Protein AF-A0A3A5AAI0-F1 (afdb_monomer_lite)

pLDDT: mean 92.59, std 10.25, range [43.25, 98.69]

Structure (mmCIF, N/CA/C/O backbone):
data_AF-A0A3A5AAI0-F1
#
_entry.id   AF-A0A3A5AAI0-F1
#
loop_
_atom_site.group_PDB
_atom_site.id
_atom_site.type_symbol
_atom_site.label_atom_id
_atom_site.label_alt_id
_atom_site.label_comp_id
_atom_site.label_asym_id
_atom_site.label_entity_id
_atom_site.label_seq_id
_atom_site.pdbx_PDB_ins_code
_atom_site.Cartn_x
_atom_site.Cartn_y
_atom_site.Cartn_z
_atom_site.occupancy
_atom_site.B_iso_or_equiv
_atom_site.auth_seq_id
_atom_site.auth_comp_id
_atom_site.auth_asym_id
_atom_site.auth_atom_id
_atom_site.pdbx_PDB_model_num
ATOM 1 N N . MET A 1 1 ? 42.118 -5.489 -57.025 1.00 52.44 1 MET A N 1
ATOM 2 C CA . MET A 1 1 ? 43.096 -4.436 -56.640 1.00 52.44 1 MET A CA 1
ATOM 3 C C . MET A 1 1 ? 43.693 -3.622 -57.805 1.00 52.44 1 MET A C 1
ATOM 5 O O . MET A 1 1 ? 44.151 -2.516 -57.545 1.00 52.44 1 MET A O 1
ATOM 9 N N . LYS A 1 2 ? 43.678 -4.074 -59.077 1.00 50.62 2 LYS A N 1
ATOM 10 C CA . LYS A 1 2 ? 44.157 -3.255 -60.222 1.00 50.62 2 LYS A CA 1
ATOM 11 C C . LYS A 1 2 ? 43.249 -2.050 -60.553 1.00 50.62 2 LYS A C 1
ATOM 13 O O . LYS A 1 2 ? 43.757 -0.992 -60.901 1.00 50.62 2 LYS A O 1
ATOM 18 N N . TYR A 1 3 ? 41.938 -2.168 -60.326 1.00 58.59 3 TYR A N 1
ATOM 19 C CA . TYR A 1 3 ? 40.958 -1.091 -60.551 1.00 58.59 3 TYR A CA 1
ATOM 20 C C . TYR A 1 3 ? 41.137 0.126 -59.628 1.00 58.59 3 TYR A C 1
ATOM 22 O O . TYR A 1 3 ? 40.980 1.260 -60.066 1.00 58.59 3 TYR A O 1
ATOM 30 N N . PHE A 1 4 ? 41.555 -0.087 -58.374 1.00 58.97 4 PHE A N 1
ATOM 31 C CA . PHE A 1 4 ? 41.860 1.010 -57.450 1.00 58.97 4 PHE A CA 1
ATOM 32 C C . PHE A 1 4 ? 43.148 1.752 -57.815 1.00 58.97 4 PHE A C 1
ATOM 34 O O . PHE A 1 4 ? 43.252 2.946 -57.559 1.00 58.97 4 PHE A O 1
ATOM 41 N N . LYS A 1 5 ? 44.132 1.087 -58.437 1.00 59.75 5 LYS A N 1
ATOM 42 C CA . LYS A 1 5 ? 45.411 1.726 -58.781 1.00 59.75 5 LYS A CA 1
ATOM 43 C C . LYS A 1 5 ? 45.262 2.778 -59.890 1.00 59.75 5 LYS A C 1
ATOM 45 O O . LYS A 1 5 ? 45.849 3.847 -59.739 1.00 59.75 5 LYS A O 1
ATOM 50 N N . ASN A 1 6 ? 44.396 2.543 -60.883 1.00 64.44 6 ASN A N 1
ATOM 51 C CA . ASN A 1 6 ? 44.195 3.424 -62.049 1.00 64.44 6 ASN A CA 1
ATOM 52 C C . ASN A 1 6 ? 43.173 4.564 -61.848 1.00 64.44 6 ASN A C 1
ATOM 54 O O . ASN A 1 6 ? 42.922 5.336 -62.771 1.00 64.44 6 ASN A O 1
ATOM 58 N N . LEU A 1 7 ? 42.579 4.703 -60.658 1.00 67.94 7 LEU A N 1
ATOM 59 C CA . LEU A 1 7 ? 41.667 5.810 -60.356 1.00 67.94 7 LEU A CA 1
ATOM 60 C C . LEU A 1 7 ? 42.433 7.122 -60.120 1.00 67.94 7 LEU A C 1
ATOM 62 O O . LEU A 1 7 ? 43.403 7.157 -59.353 1.00 67.94 7 LEU A O 1
ATOM 66 N N . ARG A 1 8 ? 41.950 8.217 -60.732 1.00 76.31 8 ARG A N 1
ATOM 67 C CA . ARG A 1 8 ? 42.418 9.589 -60.454 1.00 76.31 8 ARG A CA 1
ATOM 68 C C . ARG A 1 8 ? 42.321 9.866 -58.948 1.00 76.31 8 ARG A C 1
ATOM 70 O O . ARG A 1 8 ? 41.332 9.498 -58.316 1.00 76.31 8 ARG A O 1
ATOM 77 N N . ILE A 1 9 ? 43.318 10.556 -58.392 1.00 80.25 9 ILE A N 1
ATOM 78 C CA . ILE A 1 9 ? 43.464 10.834 -56.946 1.00 80.25 9 ILE A CA 1
ATOM 79 C C . ILE A 1 9 ? 42.170 11.391 -56.322 1.00 80.25 9 ILE A C 1
ATOM 81 O O . ILE A 1 9 ? 41.776 10.960 -55.241 1.00 80.25 9 ILE A O 1
ATOM 85 N N . ARG A 1 10 ? 41.441 12.250 -57.050 1.00 81.69 10 ARG A N 1
ATOM 86 C CA . ARG A 1 10 ? 40.130 12.791 -56.649 1.00 81.69 10 ARG A CA 1
ATOM 87 C C . ARG A 1 10 ? 39.117 11.709 -56.245 1.00 81.69 10 ARG A C 1
ATOM 89 O O . ARG A 1 10 ? 38.471 11.846 -55.215 1.00 81.69 10 ARG A O 1
ATOM 96 N N . TRP A 1 11 ? 38.992 10.629 -57.016 1.00 83.38 11 TRP A N 1
ATOM 97 C CA . TRP A 1 11 ? 38.028 9.557 -56.734 1.00 83.38 11 TRP A CA 1
ATOM 98 C C . TRP A 1 11 ? 38.445 8.678 -55.552 1.00 83.38 11 TRP A C 1
ATOM 100 O O . TRP A 1 11 ? 37.585 8.216 -54.808 1.00 83.38 11 TRP A O 1
ATOM 110 N N . LYS A 1 12 ? 39.754 8.493 -55.333 1.00 81.38 12 LYS A N 1
ATOM 111 C CA . LYS A 1 12 ? 40.276 7.780 -54.153 1.00 81.38 12 LYS A CA 1
ATOM 112 C C . LYS A 1 12 ? 39.928 8.523 -52.860 1.00 81.38 12 LYS A C 1
ATOM 114 O O . LYS A 1 12 ? 39.486 7.895 -51.903 1.00 81.38 12 LYS A O 1
ATOM 119 N N . LEU A 1 13 ? 40.073 9.851 -52.863 1.00 85.31 13 LEU A N 1
ATOM 120 C CA . LEU A 1 13 ? 39.699 10.702 -51.730 1.00 85.31 13 LEU A CA 1
ATOM 121 C C . LEU A 1 13 ? 38.182 10.708 -51.499 1.00 85.31 13 LEU A C 1
ATOM 123 O O . LEU A 1 13 ? 37.753 10.482 -50.374 1.00 85.31 13 LEU A O 1
ATOM 127 N N . ILE A 1 14 ? 37.370 10.886 -52.550 1.00 89.94 14 ILE A N 1
ATOM 128 C CA . ILE A 1 14 ? 35.898 10.852 -52.439 1.00 89.94 14 ILE A CA 1
ATOM 129 C C . ILE A 1 14 ? 35.420 9.525 -51.846 1.00 89.94 14 ILE A C 1
ATOM 131 O O . ILE A 1 14 ? 34.553 9.529 -50.979 1.00 89.94 14 ILE A O 1
ATOM 135 N N . PHE A 1 15 ? 35.996 8.396 -52.269 1.00 87.50 15 PHE A N 1
ATOM 136 C CA . PHE A 1 15 ? 35.630 7.094 -51.718 1.00 87.50 15 PHE A CA 1
ATOM 137 C C . PHE A 1 15 ? 36.022 6.963 -50.239 1.00 87.50 15 PHE A C 1
ATOM 139 O O . PHE A 1 15 ? 35.196 6.555 -49.428 1.00 87.50 15 PHE A O 1
ATOM 146 N N . GLY A 1 16 ? 37.245 7.363 -49.868 1.00 87.25 16 GLY A N 1
ATOM 147 C CA . GLY A 1 16 ? 37.698 7.333 -48.473 1.00 87.25 16 GLY A CA 1
ATOM 148 C C . GLY A 1 16 ? 36.825 8.188 -47.549 1.00 87.25 16 GLY A C 1
ATOM 149 O O . GLY A 1 16 ? 36.349 7.700 -46.527 1.00 87.25 16 GLY A O 1
ATOM 150 N N . PHE A 1 17 ? 36.541 9.433 -47.942 1.00 92.06 17 PHE A N 1
ATOM 151 C CA . PHE A 1 17 ? 35.651 10.316 -47.181 1.00 92.06 17 PHE A CA 1
ATOM 152 C C . PHE A 1 17 ? 34.195 9.838 -47.193 1.00 92.06 17 PHE A C 1
ATOM 154 O O . PHE A 1 17 ? 33.525 9.920 -46.168 1.00 92.06 17 PHE A O 1
ATOM 161 N N 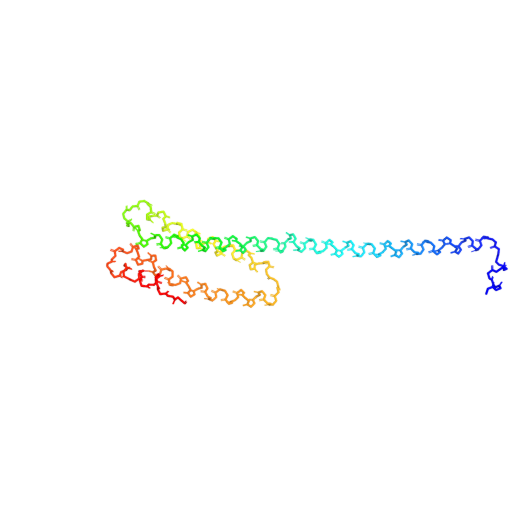. GLY A 1 18 ? 33.710 9.289 -48.309 1.00 94.94 18 GLY A N 1
ATOM 162 C CA . GLY A 1 18 ? 32.355 8.745 -48.415 1.00 94.94 18 GLY A CA 1
ATOM 163 C C . GLY A 1 18 ? 32.112 7.578 -47.458 1.00 94.94 18 GLY A C 1
ATOM 164 O O . GLY A 1 18 ? 31.069 7.525 -46.812 1.00 94.94 18 GLY A O 1
ATOM 165 N N . VAL A 1 19 ? 33.098 6.689 -47.301 1.00 94.12 19 VAL A N 1
ATOM 166 C CA . VAL A 1 19 ? 33.037 5.587 -46.328 1.00 94.12 19 VAL A CA 1
ATOM 167 C C . VAL A 1 19 ? 32.987 6.117 -44.892 1.00 94.12 19 VAL A C 1
ATOM 169 O O . VAL A 1 19 ? 32.176 5.641 -44.101 1.00 94.12 19 VAL A O 1
ATOM 172 N N . ILE A 1 20 ? 33.794 7.131 -44.557 1.00 94.56 20 ILE A N 1
ATOM 173 C CA . ILE A 1 20 ? 33.773 7.758 -43.223 1.00 94.56 20 ILE A CA 1
ATOM 174 C C . ILE A 1 20 ? 32.401 8.382 -42.942 1.00 94.56 20 ILE A C 1
ATOM 176 O O . ILE A 1 20 ? 31.815 8.101 -41.901 1.00 94.56 20 ILE A O 1
ATOM 180 N N . ILE A 1 21 ? 31.858 9.161 -43.883 1.00 96.38 21 ILE A N 1
ATOM 181 C CA . ILE A 1 21 ? 30.529 9.781 -43.755 1.00 96.38 21 ILE A CA 1
ATOM 182 C C . ILE A 1 21 ? 29.452 8.711 -43.541 1.00 96.38 21 ILE A C 1
ATOM 184 O O . ILE A 1 21 ? 28.607 8.857 -42.658 1.00 96.38 21 ILE A O 1
ATOM 188 N N . LEU A 1 22 ? 29.499 7.617 -44.305 1.00 96.31 22 LEU A N 1
ATOM 189 C CA . LEU A 1 22 ? 28.548 6.516 -44.173 1.00 96.31 22 LEU A CA 1
ATOM 190 C C . LEU A 1 22 ? 28.623 5.857 -42.788 1.00 96.31 22 LEU A C 1
ATOM 192 O O . LEU A 1 22 ? 27.583 5.621 -42.172 1.00 96.31 22 LEU A O 1
ATOM 196 N N . PHE A 1 23 ? 29.828 5.621 -42.260 1.00 96.56 23 PHE A N 1
ATOM 197 C CA . PHE A 1 23 ? 29.991 5.117 -40.895 1.00 96.56 23 PHE A CA 1
ATOM 198 C C . PHE A 1 23 ? 29.482 6.105 -39.843 1.00 96.56 23 PHE A C 1
ATOM 200 O O . PHE A 1 23 ? 28.797 5.689 -38.910 1.00 96.56 23 PHE A O 1
ATOM 207 N N . THR A 1 24 ? 29.747 7.405 -39.997 1.00 96.25 24 THR A N 1
ATOM 208 C CA . THR A 1 24 ? 29.233 8.434 -39.082 1.00 96.25 24 THR A CA 1
ATOM 209 C C . THR A 1 24 ? 27.706 8.463 -39.071 1.00 96.25 24 THR A C 1
ATOM 211 O O . THR A 1 24 ? 27.112 8.504 -37.994 1.00 96.25 24 THR A O 1
ATOM 214 N N . ILE A 1 25 ? 27.059 8.375 -40.237 1.00 97.12 25 ILE A N 1
ATOM 215 C CA . ILE A 1 25 ? 25.594 8.301 -40.340 1.00 97.12 25 ILE A CA 1
ATOM 216 C C . ILE A 1 25 ? 25.072 7.032 -39.661 1.00 97.12 25 ILE A C 1
ATOM 218 O O . ILE A 1 25 ? 24.121 7.107 -38.884 1.00 97.12 25 ILE A O 1
ATOM 222 N N . ALA A 1 26 ? 25.701 5.879 -39.903 1.00 96.62 26 ALA A N 1
ATOM 223 C CA . ALA A 1 26 ? 25.295 4.620 -39.285 1.00 96.62 26 ALA A CA 1
ATOM 224 C C . ALA A 1 26 ? 25.404 4.676 -37.752 1.00 96.62 26 ALA A C 1
ATOM 226 O O . ALA A 1 26 ? 24.467 4.282 -37.054 1.00 96.62 26 ALA A O 1
ATOM 227 N N . ILE A 1 27 ? 26.507 5.205 -37.215 1.00 96.50 27 ILE A N 1
ATOM 228 C CA . ILE A 1 27 ? 26.696 5.382 -35.768 1.00 96.50 27 ILE A CA 1
ATOM 229 C C . ILE A 1 27 ? 25.673 6.377 -35.215 1.00 96.50 27 ILE A C 1
ATOM 231 O O . ILE A 1 27 ? 25.037 6.086 -34.205 1.00 96.50 27 ILE A O 1
ATOM 235 N N . GLY A 1 28 ? 25.462 7.510 -35.890 1.00 97.25 28 GLY A N 1
ATOM 236 C CA . GLY A 1 28 ? 24.474 8.512 -35.490 1.00 97.25 28 GLY A CA 1
ATOM 237 C C . GLY A 1 28 ? 23.056 7.942 -35.436 1.00 97.25 28 GLY A C 1
ATOM 238 O O . GLY A 1 28 ? 22.341 8.159 -34.460 1.00 97.25 28 GLY A O 1
ATOM 239 N N . PHE A 1 29 ? 22.673 7.140 -36.432 1.00 96.88 29 PHE A N 1
ATOM 240 C CA . PHE A 1 29 ? 21.374 6.471 -36.468 1.00 96.88 29 PHE A CA 1
ATOM 241 C C . PHE A 1 29 ? 21.212 5.448 -35.334 1.00 96.88 29 PHE A C 1
ATOM 243 O O . PHE A 1 29 ? 20.188 5.446 -34.650 1.00 96.88 29 PHE A O 1
ATOM 250 N N . ASN A 1 30 ? 22.229 4.617 -35.084 1.00 96.56 30 ASN A N 1
ATOM 251 C CA . ASN A 1 30 ? 22.211 3.666 -33.968 1.00 96.56 30 ASN A CA 1
ATOM 252 C C . ASN A 1 30 ? 22.157 4.384 -32.610 1.00 96.56 30 ASN A C 1
ATOM 254 O O . ASN A 1 30 ? 21.387 3.991 -31.733 1.00 96.56 30 ASN A O 1
ATOM 258 N N . GLY A 1 31 ? 22.927 5.464 -32.452 1.00 96.44 31 GLY A N 1
ATOM 259 C CA . GLY A 1 31 ? 22.909 6.308 -31.259 1.00 96.44 31 GLY A CA 1
ATOM 260 C C . GLY A 1 31 ? 21.533 6.926 -31.020 1.00 96.44 31 GLY A C 1
ATOM 261 O O . GLY A 1 31 ? 21.021 6.865 -29.905 1.00 96.44 31 GLY A O 1
ATOM 262 N N . TYR A 1 32 ? 20.893 7.433 -32.075 1.00 96.44 32 TYR A N 1
ATOM 263 C CA . TYR A 1 32 ? 19.546 7.991 -32.005 1.00 96.44 32 TYR A CA 1
ATOM 264 C C . TYR A 1 32 ? 18.499 6.946 -31.595 1.00 96.44 32 TYR A C 1
ATOM 266 O O . TYR A 1 32 ? 17.727 7.186 -30.667 1.00 96.44 32 TYR A O 1
ATOM 274 N N . GLN A 1 33 ? 18.505 5.766 -32.222 1.00 96.06 33 GLN A N 1
ATOM 275 C CA . GLN A 1 33 ? 17.591 4.669 -31.875 1.00 96.06 33 GLN A CA 1
ATOM 276 C C . GLN A 1 33 ? 17.785 4.195 -30.427 1.00 96.06 33 GLN A C 1
ATOM 278 O O . GLN A 1 33 ? 16.815 3.978 -29.698 1.00 96.06 33 GLN A O 1
ATOM 283 N N . SER A 1 34 ? 19.041 4.077 -29.986 1.00 95.31 34 SER A N 1
ATOM 284 C CA . SER A 1 34 ? 19.373 3.714 -28.607 1.00 95.31 34 SER A CA 1
ATOM 285 C C . SER A 1 34 ? 18.870 4.765 -27.614 1.00 95.31 34 SER A C 1
ATOM 287 O O . SER A 1 34 ? 18.167 4.430 -26.659 1.00 95.31 34 SER A O 1
ATOM 289 N N . ALA A 1 35 ? 19.130 6.048 -27.884 1.00 95.38 35 ALA A N 1
ATOM 290 C CA . ALA A 1 35 ? 18.656 7.152 -27.057 1.00 95.38 35 ALA A CA 1
ATOM 291 C C . ALA A 1 35 ? 17.122 7.191 -26.975 1.00 95.38 35 ALA A C 1
ATOM 293 O O . ALA A 1 35 ? 16.566 7.377 -25.894 1.00 95.38 35 ALA A O 1
ATOM 294 N N . GLN A 1 36 ? 16.416 6.951 -28.085 1.00 94.81 36 GLN A N 1
ATOM 295 C CA . GLN A 1 36 ? 14.955 6.852 -28.075 1.00 94.81 36 GLN A CA 1
ATOM 296 C C . GLN A 1 36 ? 14.451 5.689 -27.213 1.00 94.81 36 GLN A C 1
ATOM 298 O O . GLN A 1 36 ? 13.495 5.864 -26.457 1.00 94.81 36 GLN A O 1
ATOM 303 N N . LYS A 1 37 ? 15.085 4.513 -27.294 1.00 94.69 37 LYS A N 1
ATOM 304 C CA . LYS A 1 37 ? 14.715 3.355 -26.468 1.00 94.69 37 LYS A CA 1
ATOM 305 C C . LYS A 1 37 ? 14.925 3.637 -24.980 1.00 94.69 37 LYS A C 1
ATOM 307 O O . LYS A 1 37 ? 14.039 3.340 -24.182 1.00 94.69 37 LYS A O 1
ATOM 312 N N . ILE A 1 38 ? 16.057 4.243 -24.620 1.0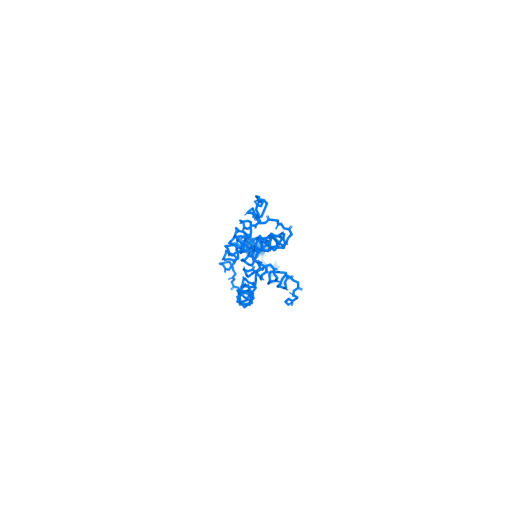0 95.00 38 ILE A N 1
ATOM 313 C CA . ILE A 1 38 ? 16.354 4.646 -23.239 1.00 95.00 38 ILE A CA 1
ATOM 314 C C . ILE A 1 38 ? 15.317 5.657 -22.746 1.00 95.00 38 ILE A C 1
ATOM 316 O O . ILE A 1 38 ? 14.759 5.469 -21.671 1.00 95.00 38 ILE A O 1
ATOM 320 N N . ASN A 1 39 ? 14.996 6.677 -23.545 1.00 94.56 39 ASN A N 1
ATOM 321 C CA . ASN A 1 39 ? 13.989 7.670 -23.175 1.00 94.56 39 ASN A CA 1
ATOM 322 C C . ASN A 1 39 ? 12.608 7.045 -22.940 1.00 94.56 39 ASN A C 1
ATOM 324 O O . ASN A 1 39 ? 11.943 7.418 -21.980 1.00 94.56 39 ASN A O 1
ATOM 328 N N . ARG A 1 40 ? 12.189 6.065 -23.754 1.00 93.12 40 ARG A N 1
ATOM 329 C CA . ARG A 1 40 ? 10.923 5.342 -23.529 1.00 93.12 40 ARG A CA 1
ATOM 330 C C . ARG A 1 40 ? 10.932 4.555 -22.218 1.00 93.12 40 ARG A C 1
ATOM 332 O O . ARG A 1 40 ? 9.972 4.645 -21.465 1.00 93.12 40 ARG A O 1
ATOM 339 N N . LEU A 1 41 ? 12.018 3.835 -21.931 1.00 92.25 41 LEU A N 1
ATOM 340 C CA . LEU A 1 41 ? 12.166 3.083 -20.678 1.00 92.25 41 LEU A CA 1
ATOM 341 C C . LEU A 1 41 ? 12.184 4.003 -19.452 1.00 92.25 41 LEU A C 1
ATOM 343 O O . LEU A 1 41 ? 11.592 3.677 -18.424 1.00 92.25 41 LEU A O 1
ATOM 347 N N . LEU A 1 42 ? 12.851 5.155 -19.556 1.00 93.88 42 LEU A N 1
ATOM 348 C CA . LEU A 1 42 ? 12.861 6.167 -18.503 1.00 93.88 42 LEU A CA 1
ATOM 349 C C . LEU A 1 42 ? 11.471 6.763 -18.285 1.00 93.88 42 LEU A C 1
ATOM 351 O O . LEU A 1 42 ? 11.062 6.929 -17.139 1.00 93.88 42 LEU A O 1
ATOM 355 N N . ASP A 1 43 ? 10.739 7.060 -19.359 1.00 92.12 43 ASP A N 1
ATOM 356 C CA . ASP A 1 43 ? 9.387 7.609 -19.262 1.00 92.12 43 ASP A CA 1
ATOM 357 C C . ASP A 1 43 ? 8.417 6.602 -18.627 1.00 92.12 43 ASP A C 1
ATOM 359 O O . ASP A 1 43 ? 7.711 6.944 -17.681 1.00 92.12 43 ASP A O 1
ATOM 363 N N . GLU A 1 44 ? 8.461 5.337 -19.052 1.00 90.44 44 GLU A N 1
ATOM 364 C CA . GLU A 1 44 ? 7.688 4.248 -18.441 1.00 90.44 44 GLU A CA 1
ATOM 365 C C . GLU A 1 44 ? 8.047 4.065 -16.958 1.00 90.44 44 GLU A C 1
ATOM 367 O O . GLU A 1 44 ? 7.169 3.995 -16.093 1.00 90.44 44 GLU A O 1
ATOM 372 N N . THR A 1 45 ? 9.341 4.072 -16.630 1.00 91.44 45 THR A N 1
ATOM 373 C CA . THR A 1 45 ? 9.803 3.932 -15.244 1.00 91.44 45 THR A CA 1
ATOM 374 C C . THR A 1 45 ? 9.317 5.082 -14.366 1.00 91.44 45 THR A C 1
ATOM 376 O O . THR A 1 45 ? 8.797 4.848 -13.275 1.00 91.44 45 THR A O 1
ATOM 379 N N . ASN A 1 46 ? 9.436 6.320 -14.844 1.00 92.06 46 ASN A N 1
ATOM 380 C CA . ASN A 1 46 ? 9.099 7.508 -14.065 1.00 92.06 46 ASN A CA 1
ATOM 381 C C . ASN A 1 46 ? 7.594 7.768 -13.972 1.00 92.06 46 ASN A C 1
ATOM 383 O O . ASN A 1 46 ? 7.137 8.292 -12.958 1.00 92.06 46 ASN A O 1
ATOM 387 N N . ARG A 1 47 ? 6.819 7.434 -15.010 1.00 90.81 47 ARG A N 1
ATOM 388 C CA . ARG A 1 47 ? 5.380 7.742 -15.061 1.00 90.81 47 ARG A CA 1
ATOM 389 C C . ARG A 1 47 ? 4.487 6.590 -14.623 1.00 90.81 47 ARG A C 1
ATOM 391 O O . ARG A 1 47 ? 3.366 6.848 -14.196 1.00 90.81 47 ARG A O 1
ATOM 398 N N . VAL A 1 48 ? 4.963 5.348 -14.715 1.00 90.81 48 VAL A N 1
ATOM 399 C CA . VAL A 1 48 ? 4.160 4.152 -14.419 1.00 90.81 48 VAL A CA 1
ATOM 400 C C . VAL A 1 48 ? 4.753 3.382 -13.245 1.00 90.81 48 VAL A C 1
ATOM 402 O O . VAL A 1 48 ? 4.097 3.247 -12.212 1.00 90.81 48 VAL A O 1
ATOM 405 N N . ASN A 1 49 ? 6.007 2.933 -13.356 1.00 91.38 49 ASN A N 1
ATOM 406 C CA . ASN A 1 49 ? 6.569 1.980 -12.392 1.00 91.38 49 ASN A CA 1
ATOM 407 C C . ASN A 1 49 ? 6.826 2.604 -11.014 1.00 91.38 49 ASN A C 1
ATOM 409 O O . ASN A 1 49 ? 6.372 2.062 -10.007 1.00 91.38 49 ASN A O 1
ATOM 413 N N . LEU A 1 50 ? 7.518 3.747 -10.949 1.00 95.06 50 LEU A N 1
ATOM 414 C CA . LEU A 1 50 ? 7.815 4.415 -9.677 1.00 95.06 50 LEU A CA 1
ATOM 415 C C . LEU A 1 50 ? 6.544 4.920 -8.973 1.00 95.06 50 LEU A C 1
ATOM 417 O O . LEU A 1 50 ? 6.388 4.632 -7.783 1.00 95.06 50 LEU A O 1
ATOM 421 N N . PRO A 1 51 ? 5.599 5.605 -9.651 1.00 95.88 51 PRO A N 1
ATOM 422 C CA . PRO A 1 51 ? 4.345 5.997 -9.016 1.00 95.88 51 PRO A CA 1
ATOM 423 C C . PRO A 1 51 ? 3.507 4.790 -8.584 1.00 95.88 51 PRO A C 1
ATOM 425 O O . PRO A 1 51 ? 2.970 4.795 -7.478 1.00 95.88 51 PRO A O 1
ATOM 428 N N . GLY A 1 52 ? 3.439 3.737 -9.406 1.00 95.75 52 GLY A N 1
ATOM 429 C CA . GLY A 1 52 ? 2.725 2.503 -9.080 1.00 95.75 52 GLY A CA 1
ATOM 430 C C . GLY A 1 52 ? 3.279 1.817 -7.831 1.00 95.75 52 GLY A C 1
ATOM 431 O O . GLY A 1 52 ? 2.515 1.500 -6.919 1.00 95.75 52 GLY A O 1
ATOM 432 N N . LEU A 1 53 ? 4.604 1.661 -7.746 1.00 95.56 53 LEU A N 1
ATOM 433 C CA . LEU A 1 53 ? 5.274 1.095 -6.573 1.00 95.56 53 LEU A CA 1
ATOM 434 C C . LEU A 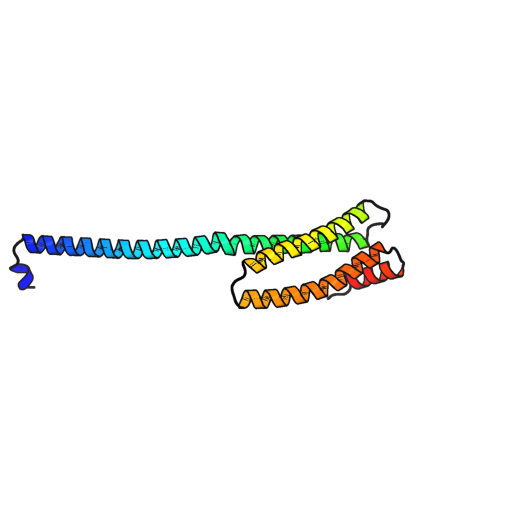1 53 ? 5.042 1.951 -5.322 1.00 95.56 53 LEU A C 1
ATOM 436 O O . LEU A 1 53 ? 4.747 1.422 -4.254 1.00 95.56 53 LEU A O 1
ATOM 440 N N . ASN A 1 54 ? 5.127 3.275 -5.459 1.00 97.75 54 ASN A N 1
ATOM 441 C CA . ASN A 1 54 ? 4.861 4.204 -4.366 1.00 97.75 54 ASN A CA 1
ATOM 442 C C . ASN A 1 54 ? 3.411 4.097 -3.859 1.00 97.75 54 ASN A C 1
ATOM 444 O O . ASN A 1 54 ? 3.185 4.090 -2.650 1.00 97.75 54 ASN A O 1
ATOM 448 N N . TYR A 1 55 ? 2.424 3.969 -4.752 1.00 98.12 55 TYR A N 1
ATOM 449 C CA . TYR A 1 55 ? 1.032 3.756 -4.349 1.00 98.12 55 TYR A CA 1
ATOM 450 C C . TYR A 1 55 ? 0.827 2.426 -3.625 1.00 98.12 55 TYR A C 1
ATOM 452 O O . TYR A 1 55 ? 0.141 2.413 -2.604 1.00 98.12 55 TYR A O 1
ATOM 460 N N . LEU A 1 56 ? 1.444 1.339 -4.098 1.00 96.94 56 LEU A N 1
ATOM 461 C CA . LEU A 1 56 ? 1.397 0.044 -3.412 1.00 96.94 56 LEU A CA 1
ATOM 462 C C . LEU A 1 56 ? 2.025 0.109 -2.020 1.00 96.94 56 LEU A C 1
ATOM 464 O O . LEU A 1 56 ? 1.400 -0.318 -1.055 1.00 96.94 56 LEU A O 1
ATOM 468 N N . LEU A 1 57 ? 3.219 0.695 -1.900 1.00 98.31 57 LEU A N 1
ATOM 469 C CA . LEU A 1 57 ? 3.919 0.831 -0.622 1.00 98.31 57 LEU A CA 1
ATOM 470 C C . LEU A 1 57 ? 3.104 1.652 0.384 1.00 98.31 57 LEU A C 1
ATOM 472 O O . LEU A 1 57 ? 3.007 1.306 1.558 1.00 98.31 57 LEU A O 1
ATOM 476 N N . GLN A 1 58 ? 2.495 2.746 -0.074 1.00 98.44 58 GLN A N 1
ATOM 477 C CA . GLN A 1 58 ? 1.648 3.562 0.787 1.00 98.44 58 GLN A CA 1
ATOM 478 C C . GLN A 1 58 ? 0.328 2.867 1.150 1.00 98.44 58 GLN A C 1
ATOM 480 O O . GLN A 1 58 ? -0.184 3.121 2.236 1.00 98.44 58 GLN A O 1
ATOM 485 N N . ALA A 1 59 ? -0.236 2.038 0.266 1.00 98.38 59 ALA A N 1
ATOM 486 C CA . ALA A 1 59 ? -1.422 1.244 0.580 1.00 98.38 59 ALA A CA 1
ATOM 487 C C . ALA A 1 59 ? -1.103 0.172 1.632 1.00 98.38 59 ALA A C 1
ATOM 489 O O . ALA A 1 59 ? -1.855 0.032 2.591 1.00 98.38 59 ALA A O 1
ATOM 490 N N . ASP A 1 60 ? 0.029 -0.524 1.498 1.00 98.19 60 ASP A N 1
ATOM 491 C CA . ASP A 1 60 ? 0.507 -1.493 2.491 1.00 98.19 60 ASP A CA 1
ATOM 492 C C . ASP A 1 60 ? 0.744 -0.836 3.857 1.00 98.19 60 ASP A C 1
ATOM 494 O O . ASP A 1 60 ? 0.240 -1.316 4.870 1.00 98.19 60 ASP A O 1
ATOM 498 N N . ARG A 1 61 ? 1.407 0.328 3.891 1.00 98.50 61 ARG A N 1
ATOM 499 C CA . ARG A 1 61 ? 1.594 1.085 5.136 1.00 98.50 61 ARG A CA 1
ATOM 500 C C . ARG A 1 61 ? 0.265 1.384 5.832 1.00 98.50 61 ARG A C 1
ATOM 502 O O . ARG A 1 61 ? 0.169 1.182 7.038 1.00 98.50 61 ARG A O 1
ATOM 509 N N . ASP A 1 62 ? -0.742 1.844 5.093 1.00 98.69 62 ASP A N 1
ATOM 510 C CA . ASP A 1 62 ? -2.059 2.115 5.676 1.00 98.69 62 ASP A CA 1
ATOM 511 C C . ASP A 1 62 ? -2.715 0.838 6.211 1.00 98.69 62 ASP A C 1
ATOM 513 O O . ASP A 1 62 ? -3.315 0.868 7.281 1.00 98.69 62 ASP A O 1
ATOM 517 N N . LEU A 1 63 ? -2.577 -0.296 5.510 1.00 98.06 63 LEU A N 1
ATOM 518 C CA . LEU A 1 63 ? -3.057 -1.596 5.995 1.00 98.06 63 LEU A CA 1
ATOM 519 C C . LEU A 1 63 ? -2.362 -2.018 7.295 1.00 98.06 63 LEU A C 1
ATOM 521 O O . LEU A 1 63 ? -3.009 -2.537 8.201 1.00 98.06 63 LEU A O 1
ATOM 525 N N . GLN A 1 64 ? -1.063 -1.765 7.435 1.00 98.00 64 GLN A N 1
ATOM 526 C CA . GLN A 1 64 ? -0.361 -2.030 8.693 1.00 98.00 64 GLN A CA 1
ATOM 527 C C . GLN A 1 64 ? -0.822 -1.077 9.802 1.00 98.00 64 GLN A C 1
ATOM 529 O O . GLN A 1 64 ? -1.071 -1.509 10.926 1.00 98.00 64 GLN A O 1
ATOM 534 N N . GLN A 1 65 ? -0.983 0.213 9.497 1.00 98.50 65 GLN A N 1
ATOM 535 C CA . GLN A 1 65 ? -1.433 1.215 10.467 1.00 98.50 65 GLN A CA 1
ATOM 536 C C . GLN A 1 65 ? -2.857 0.940 10.958 1.00 98.50 65 GLN A C 1
ATOM 538 O O . GLN A 1 65 ? -3.100 0.991 12.164 1.00 98.50 65 GLN A O 1
ATOM 543 N N . LEU A 1 66 ? -3.780 0.579 10.062 1.00 97.81 66 LEU A N 1
ATOM 544 C CA . LEU A 1 66 ? -5.143 0.226 10.458 1.00 97.81 66 LEU A CA 1
ATOM 545 C C . LEU A 1 66 ? -5.169 -1.073 11.277 1.00 97.81 66 LEU A C 1
ATOM 547 O O . LEU A 1 66 ? -5.932 -1.154 12.234 1.00 97.81 66 LEU A O 1
ATOM 551 N N . LEU A 1 67 ? -4.319 -2.061 10.964 1.00 96.75 67 LEU A N 1
ATOM 552 C CA . LEU A 1 67 ? -4.222 -3.302 11.739 1.00 96.75 67 LEU A CA 1
ATOM 553 C C . LEU A 1 67 ? -3.674 -3.041 13.149 1.00 96.75 67 LEU A C 1
ATOM 555 O O . LEU A 1 67 ? -4.143 -3.630 14.123 1.00 96.75 67 LEU A O 1
ATOM 559 N N . VAL A 1 68 ? -2.694 -2.143 13.275 1.00 97.69 68 VAL A N 1
ATOM 560 C CA . VAL A 1 68 ? -2.196 -1.683 14.578 1.00 97.69 68 VAL A CA 1
ATOM 561 C C . VAL A 1 68 ? -3.309 -0.984 15.356 1.00 97.69 68 VAL A C 1
ATOM 563 O O . VAL A 1 68 ? -3.478 -1.273 16.543 1.00 97.69 68 VAL A O 1
ATOM 566 N N . ALA A 1 69 ? -4.090 -0.116 14.707 1.00 98.25 69 ALA A N 1
ATOM 567 C CA . ALA A 1 69 ? -5.212 0.562 15.345 1.00 98.25 69 ALA A CA 1
ATOM 568 C C . ALA A 1 69 ? -6.272 -0.438 15.838 1.00 98.25 69 ALA A C 1
ATOM 570 O O . ALA A 1 69 ? -6.621 -0.427 17.018 1.00 98.25 69 ALA A O 1
ATOM 571 N N . GLU A 1 70 ? -6.697 -1.366 14.976 1.00 97.62 70 GLU A N 1
ATOM 572 C CA . GLU A 1 70 ? -7.645 -2.440 15.297 1.00 97.62 70 GLU A CA 1
ATOM 573 C C . GLU A 1 70 ? -7.186 -3.272 16.500 1.00 97.62 70 GLU A C 1
ATOM 575 O O . GLU A 1 70 ? -7.922 -3.430 17.474 1.00 97.62 70 GLU A O 1
ATOM 580 N N . ARG A 1 71 ? -5.941 -3.761 16.483 1.00 96.00 71 ARG A N 1
ATOM 581 C CA . ARG A 1 71 ? -5.399 -4.571 17.585 1.00 96.00 71 ARG A CA 1
ATOM 582 C C . ARG A 1 71 ? -5.263 -3.776 18.875 1.00 96.00 71 ARG A C 1
ATOM 584 O O . ARG A 1 71 ? -5.434 -4.329 19.957 1.00 96.00 71 ARG A O 1
ATOM 591 N N . SER A 1 72 ? -4.991 -2.479 18.779 1.00 97.50 72 SER A N 1
ATOM 592 C CA . SER A 1 72 ? -4.924 -1.600 19.948 1.00 97.50 72 SER A CA 1
ATOM 593 C C . SER A 1 72 ? -6.301 -1.385 20.586 1.00 97.50 72 SER A C 1
ATOM 595 O O . SER A 1 72 ? -6.378 -1.265 21.810 1.00 97.50 72 SER A O 1
ATOM 597 N N . LEU A 1 73 ? -7.395 -1.432 19.806 1.00 97.19 73 LEU A N 1
ATOM 598 C CA . LEU A 1 73 ? -8.767 -1.336 20.334 1.00 97.19 73 LEU A CA 1
ATOM 599 C C . LEU A 1 73 ? -9.092 -2.439 21.345 1.00 97.19 73 LEU A C 1
ATOM 601 O O . LEU A 1 73 ? -9.894 -2.227 22.262 1.00 97.19 73 LEU A O 1
ATOM 605 N N . ILE A 1 74 ? -8.469 -3.612 21.203 1.00 96.00 74 ILE A N 1
ATOM 606 C CA . ILE A 1 74 ? -8.631 -4.741 22.127 1.00 96.00 74 ILE A CA 1
ATOM 607 C C . ILE A 1 74 ? -8.213 -4.360 23.550 1.00 96.00 74 ILE A C 1
ATOM 609 O O . ILE A 1 74 ? -8.865 -4.767 24.510 1.00 96.00 74 ILE A O 1
ATOM 613 N N . PHE A 1 75 ? -7.168 -3.544 23.683 1.00 94.75 75 PHE A N 1
ATOM 614 C CA . PHE A 1 75 ? -6.555 -3.203 24.967 1.00 94.75 75 PHE A CA 1
ATOM 615 C C . PHE A 1 75 ? -6.962 -1.823 25.498 1.00 94.75 75 PHE A C 1
ATOM 617 O O . PHE A 1 75 ? -6.660 -1.497 26.643 1.00 94.75 75 PHE A O 1
ATOM 624 N N . SER A 1 76 ? -7.642 -1.004 24.692 1.00 95.75 76 SER A N 1
ATOM 625 C CA . SER A 1 76 ? -8.098 0.328 25.102 1.00 95.75 76 SER A CA 1
ATOM 626 C C . SER A 1 76 ? -9.512 0.322 25.691 1.00 95.75 76 SER A C 1
ATOM 628 O O . SER A 1 76 ? -10.401 -0.382 25.202 1.00 95.75 76 SER A O 1
ATOM 630 N N . ASP A 1 77 ? -9.725 1.163 26.704 1.00 95.62 77 ASP A N 1
ATOM 631 C CA . ASP A 1 77 ? -11.038 1.444 27.290 1.00 95.62 77 ASP A CA 1
ATOM 632 C C . ASP A 1 77 ? -11.869 2.335 26.351 1.00 95.62 77 ASP A C 1
ATOM 634 O O . ASP A 1 77 ? -11.402 3.388 25.910 1.00 95.62 77 ASP A O 1
ATOM 638 N N . VAL A 1 78 ? -13.107 1.911 26.074 1.00 95.88 78 VAL A N 1
ATOM 639 C CA . VAL A 1 78 ? -14.045 2.541 25.128 1.00 95.88 78 VAL A CA 1
ATOM 640 C C . VAL A 1 78 ? -14.366 3.996 25.489 1.00 95.88 78 VAL A C 1
ATOM 642 O O . VAL A 1 78 ? -14.658 4.802 24.605 1.00 95.88 78 VAL A O 1
ATOM 645 N N . GLN A 1 79 ? -14.269 4.370 26.767 1.00 95.81 79 GLN A N 1
ATOM 646 C CA . GLN A 1 79 ? -14.574 5.726 27.234 1.00 95.81 79 GLN A CA 1
ATOM 647 C C . GLN A 1 79 ? -13.433 6.726 26.989 1.00 95.81 79 GLN A C 1
ATOM 649 O O . GLN A 1 79 ? -13.633 7.936 27.110 1.00 95.81 79 GLN A O 1
ATOM 654 N N . THR A 1 80 ? -12.240 6.246 26.628 1.00 97.56 80 THR A N 1
ATOM 655 C CA . THR A 1 80 ? -11.053 7.093 26.461 1.00 97.56 80 THR A CA 1
ATOM 656 C C . THR A 1 80 ? -10.998 7.770 25.094 1.00 97.56 80 THR A C 1
ATOM 658 O O . THR A 1 80 ? -11.456 7.238 24.081 1.00 97.56 80 THR A O 1
ATOM 661 N N . ASP A 1 81 ? -10.352 8.935 25.031 1.00 97.56 81 ASP A N 1
ATOM 662 C CA . ASP A 1 81 ? -10.084 9.597 23.749 1.00 97.56 81 ASP A CA 1
ATOM 663 C C . ASP A 1 81 ? -9.112 8.796 22.875 1.00 97.56 81 ASP A C 1
ATOM 665 O O . ASP A 1 81 ? -9.203 8.841 21.648 1.00 97.56 81 ASP A O 1
ATOM 669 N N . THR A 1 82 ? -8.242 7.992 23.493 1.00 97.69 82 THR A N 1
ATOM 670 C CA . THR A 1 82 ? -7.395 7.025 22.788 1.00 97.69 82 THR A CA 1
ATOM 671 C C . THR A 1 82 ? -8.237 6.046 21.975 1.00 97.69 82 THR A C 1
ATOM 673 O O . THR A 1 82 ? -7.958 5.859 20.796 1.00 97.69 82 THR A O 1
ATOM 676 N N . PHE A 1 83 ? -9.299 5.470 22.549 1.00 98.38 83 PHE A N 1
ATOM 677 C CA . PHE A 1 83 ? -10.178 4.551 21.819 1.00 98.38 83 PHE A CA 1
ATOM 678 C C . PHE A 1 83 ? -10.837 5.231 20.617 1.00 98.38 83 PHE A C 1
ATOM 680 O O . PHE A 1 83 ? -10.783 4.712 19.503 1.00 98.38 83 PHE A O 1
ATOM 687 N N . LYS A 1 84 ? -11.397 6.433 20.808 1.00 98.12 84 LYS A N 1
ATOM 688 C CA . LYS A 1 84 ? -12.006 7.208 19.710 1.00 98.12 84 LYS A CA 1
ATOM 689 C C . LYS A 1 84 ? -11.002 7.490 18.593 1.00 98.12 84 LYS A C 1
ATOM 691 O O . LYS A 1 84 ? -11.342 7.371 17.418 1.00 98.12 84 LYS A O 1
ATOM 696 N N . LYS A 1 85 ? -9.764 7.837 18.960 1.00 98.38 85 LYS A N 1
ATOM 697 C CA . LYS A 1 85 ? -8.679 8.076 18.007 1.00 98.38 85 LYS A CA 1
ATOM 698 C C . LYS A 1 85 ? -8.328 6.811 17.226 1.00 98.38 85 LYS A C 1
ATOM 700 O O . LYS A 1 85 ? -8.213 6.887 16.012 1.00 98.38 85 LYS A O 1
ATOM 705 N N . LEU A 1 86 ? -8.222 5.663 17.891 1.00 98.69 86 LEU A N 1
ATOM 706 C CA . LEU A 1 86 ? -7.934 4.380 17.243 1.00 98.69 86 LEU A CA 1
ATOM 707 C C . LEU A 1 86 ? -9.040 3.969 16.259 1.00 98.69 86 LEU A C 1
ATOM 709 O O . LEU A 1 86 ? -8.737 3.520 15.157 1.00 98.69 86 LEU A O 1
ATOM 713 N N . VAL A 1 87 ? -10.317 4.179 16.605 1.00 98.50 87 VAL A N 1
ATOM 714 C CA . VAL A 1 87 ? -11.433 3.953 15.665 1.00 98.50 87 VAL A CA 1
ATOM 715 C C . VAL A 1 87 ? -11.313 4.880 14.452 1.00 98.50 87 VAL A C 1
ATOM 717 O O . VAL A 1 87 ? -11.445 4.429 13.317 1.00 98.50 87 VAL A O 1
ATOM 720 N N . ALA A 1 88 ? -11.018 6.165 14.664 1.00 98.56 88 ALA A N 1
ATOM 721 C CA . ALA A 1 88 ? -10.840 7.114 13.566 1.00 98.56 88 ALA A CA 1
ATOM 722 C C . ALA A 1 88 ? -9.638 6.760 12.670 1.00 98.56 88 ALA A C 1
ATOM 724 O O . ALA A 1 88 ? -9.761 6.788 11.447 1.00 98.56 88 ALA A O 1
ATOM 725 N N . GLU A 1 89 ? -8.503 6.379 13.264 1.00 98.56 89 GLU A N 1
ATOM 726 C CA . GLU A 1 89 ? -7.310 5.921 12.544 1.00 98.56 89 GLU A CA 1
ATOM 727 C C . GLU A 1 89 ? -7.606 4.663 11.722 1.00 98.56 89 GLU A C 1
ATOM 729 O O . GLU A 1 89 ? -7.167 4.570 10.576 1.00 98.56 89 GLU A O 1
ATOM 734 N N . TYR A 1 90 ? -8.374 3.714 12.261 1.00 98.69 90 TYR A N 1
ATOM 735 C CA . TYR A 1 90 ? -8.818 2.538 11.517 1.00 98.69 90 TYR A CA 1
ATOM 736 C C . TYR A 1 90 ? -9.618 2.929 10.263 1.00 98.69 90 TYR A C 1
ATOM 738 O O . TYR A 1 90 ? -9.277 2.510 9.153 1.00 98.69 90 TYR A O 1
ATOM 746 N N . GLU A 1 91 ? -10.647 3.769 10.418 1.00 98.56 91 GLU A N 1
ATOM 747 C CA . GLU A 1 91 ? -11.506 4.207 9.308 1.00 98.56 91 GLU A CA 1
ATOM 748 C C . GLU A 1 91 ? -10.732 4.982 8.242 1.00 98.56 91 GLU A C 1
ATOM 750 O O . GLU A 1 91 ? -10.886 4.750 7.036 1.00 98.56 91 GLU A O 1
ATOM 755 N N . GLU A 1 92 ? -9.882 5.907 8.685 1.00 98.69 92 GLU A N 1
ATOM 756 C CA . GLU A 1 92 ? -9.075 6.728 7.798 1.00 98.69 92 GLU A CA 1
ATOM 757 C C . GLU A 1 92 ? -8.110 5.863 6.989 1.00 98.69 92 GLU A C 1
ATOM 759 O O . GLU A 1 92 ? -8.103 5.944 5.758 1.00 98.69 92 GLU A O 1
ATOM 764 N N . ASN A 1 93 ? -7.337 5.000 7.646 1.00 98.69 93 ASN A N 1
ATOM 765 C CA . ASN A 1 93 ? -6.347 4.166 6.973 1.00 98.69 93 ASN A CA 1
ATOM 766 C C . ASN A 1 93 ? -7.004 3.106 6.071 1.00 98.69 93 ASN A C 1
ATOM 768 O O . ASN A 1 93 ? -6.518 2.841 4.967 1.00 98.69 93 ASN A O 1
ATOM 772 N N . LEU A 1 94 ? -8.166 2.562 6.448 1.00 98.56 94 LEU A N 1
ATOM 773 C CA . LEU A 1 94 ? -8.933 1.677 5.568 1.00 98.56 94 LEU A CA 1
ATOM 774 C C . LEU A 1 94 ? -9.350 2.390 4.273 1.00 98.56 94 LEU A C 1
ATOM 776 O O . LEU A 1 94 ? -9.191 1.831 3.183 1.00 98.56 94 LEU A O 1
ATOM 780 N N . LYS A 1 95 ? -9.809 3.642 4.365 1.00 98.56 95 LYS A N 1
ATOM 781 C CA . LYS A 1 95 ? -10.146 4.467 3.196 1.00 98.56 95 LYS A CA 1
ATOM 782 C C . LYS A 1 95 ? -8.907 4.877 2.393 1.00 98.56 95 LYS A C 1
ATOM 784 O O . LYS A 1 95 ? -8.939 4.876 1.161 1.00 98.56 95 LYS A O 1
ATOM 789 N N . GLN A 1 96 ? -7.814 5.253 3.056 1.00 98.62 96 GLN A N 1
ATOM 790 C CA . GLN A 1 96 ? -6.578 5.659 2.381 1.00 98.62 96 GLN A CA 1
ATOM 791 C C . GLN A 1 96 ? -5.943 4.490 1.612 1.00 98.62 96 GLN A C 1
ATOM 793 O O . GLN A 1 96 ? -5.587 4.681 0.441 1.00 98.62 96 GLN A O 1
ATOM 798 N N . SER A 1 97 ? -5.913 3.287 2.201 1.00 98.56 97 SER A N 1
ATOM 799 C CA . SER A 1 97 ? -5.404 2.077 1.540 1.00 98.56 97 SER A CA 1
ATOM 800 C C . SER A 1 97 ? -6.166 1.781 0.246 1.00 98.56 97 SER A C 1
ATOM 802 O O . SER A 1 97 ? -5.549 1.550 -0.793 1.00 98.56 97 SER A O 1
ATOM 804 N N . GLU A 1 98 ? -7.500 1.887 0.268 1.00 98.25 98 GLU A N 1
ATOM 805 C CA . GLU A 1 98 ? -8.359 1.693 -0.906 1.00 98.25 98 GLU A CA 1
ATOM 806 C C . GLU A 1 98 ? -8.065 2.713 -2.002 1.00 98.25 98 GLU A C 1
ATOM 808 O O . GLU A 1 98 ? -7.857 2.363 -3.163 1.00 98.25 98 GLU A O 1
ATOM 813 N N . ASN A 1 99 ? -8.003 3.992 -1.631 1.00 98.50 99 ASN A N 1
ATOM 814 C CA . ASN A 1 99 ? -7.754 5.071 -2.578 1.00 98.50 99 ASN A CA 1
ATOM 815 C C . ASN A 1 99 ? -6.390 4.924 -3.259 1.00 98.50 99 ASN A C 1
ATOM 817 O O . ASN A 1 99 ? -6.265 5.165 -4.461 1.00 98.50 99 ASN A O 1
ATOM 821 N N . ARG A 1 100 ? -5.357 4.535 -2.506 1.00 98.31 100 ARG A N 1
ATOM 822 C CA . ARG A 1 100 ? -4.005 4.325 -3.040 1.00 98.31 100 ARG A CA 1
ATOM 823 C C . ARG A 1 100 ? -3.937 3.080 -3.907 1.00 98.31 100 ARG A C 1
ATOM 825 O O . ARG A 1 100 ? -3.380 3.149 -5.001 1.00 98.31 100 ARG A O 1
ATOM 832 N N . PHE A 1 101 ? -4.582 1.996 -3.489 1.00 98.00 101 PHE A N 1
ATOM 833 C CA . PHE A 1 101 ? -4.687 0.799 -4.311 1.00 98.00 101 PHE A CA 1
ATOM 834 C C . PHE A 1 101 ? -5.413 1.079 -5.636 1.00 98.00 101 PHE A C 1
ATOM 836 O O . PHE A 1 101 ? -4.937 0.687 -6.698 1.00 98.00 101 PHE A O 1
ATOM 843 N N . ASN A 1 102 ? -6.492 1.865 -5.615 1.00 97.31 102 ASN A N 1
ATOM 844 C CA . ASN A 1 102 ? -7.198 2.285 -6.827 1.00 97.31 102 ASN A CA 1
ATOM 845 C C . ASN A 1 102 ? -6.324 3.134 -7.763 1.00 97.31 102 ASN A C 1
ATOM 847 O O . ASN A 1 102 ? -6.394 2.965 -8.981 1.00 97.31 102 ASN A O 1
ATOM 851 N N . LYS A 1 103 ? -5.457 4.003 -7.227 1.00 97.19 103 LYS A N 1
ATOM 852 C CA . LYS A 1 103 ? -4.468 4.735 -8.040 1.00 97.19 103 LYS A CA 1
ATOM 853 C C . LYS A 1 103 ? -3.432 3.800 -8.665 1.00 97.19 103 LYS A C 1
ATOM 855 O O . LYS A 1 103 ? -3.103 3.968 -9.834 1.00 97.19 103 LYS A O 1
ATOM 860 N N . PHE A 1 104 ? -2.965 2.786 -7.934 1.00 96.56 104 PHE A N 1
ATOM 861 C CA . PHE A 1 104 ? -2.112 1.739 -8.506 1.00 96.56 104 PHE A CA 1
ATOM 862 C C . PHE A 1 104 ? -2.826 0.979 -9.635 1.00 96.56 104 PHE A C 1
ATOM 864 O O . PHE A 1 104 ? -2.259 0.817 -10.714 1.00 96.56 104 PHE A O 1
ATOM 871 N N . LYS A 1 105 ? -4.089 0.579 -9.433 1.00 94.94 105 LYS A N 1
ATOM 872 C CA . LYS A 1 105 ? -4.889 -0.125 -10.449 1.00 94.94 105 LYS A CA 1
ATOM 873 C C . LYS A 1 105 ? -4.998 0.642 -11.766 1.00 94.94 105 LYS A C 1
ATOM 875 O O . LYS A 1 105 ? -5.018 0.017 -12.819 1.00 94.94 105 LYS A O 1
ATOM 880 N N . GLN A 1 106 ? -5.063 1.973 -11.716 1.00 94.38 106 GLN A N 1
ATOM 881 C CA . GLN A 1 106 ? -5.112 2.821 -12.914 1.00 94.38 106 GLN A CA 1
ATOM 882 C C . GLN A 1 106 ? -3.805 2.795 -13.723 1.00 94.38 106 GLN A C 1
ATOM 884 O O . GLN A 1 106 ? -3.832 3.059 -14.921 1.00 94.38 106 GLN A O 1
ATOM 889 N N . LEU A 1 107 ? -2.675 2.477 -13.082 1.00 92.56 107 LEU A N 1
ATOM 890 C CA . LEU A 1 107 ? -1.357 2.363 -13.716 1.00 92.56 107 LEU A CA 1
ATOM 891 C C . LEU A 1 107 ? -1.018 0.922 -14.127 1.00 92.56 107 LEU A C 1
ATOM 893 O O . LEU A 1 107 ? -0.168 0.709 -14.989 1.00 92.56 107 LEU A O 1
ATOM 897 N N . ALA A 1 108 ? -1.665 -0.071 -13.516 1.00 80.75 108 ALA A N 1
ATOM 898 C CA . ALA A 1 108 ? -1.431 -1.480 -13.794 1.00 80.75 108 ALA A CA 1
ATOM 899 C C . ALA A 1 108 ? -1.941 -1.878 -15.190 1.00 80.75 108 ALA A C 1
ATOM 901 O O . ALA A 1 108 ? -3.135 -1.808 -15.489 1.00 80.75 108 ALA A O 1
ATOM 902 N N . ALA A 1 109 ? -1.033 -2.346 -16.047 1.00 78.94 109 ALA A N 1
ATOM 903 C CA . ALA A 1 109 ? -1.305 -2.550 -17.469 1.00 78.94 109 ALA A CA 1
ATOM 904 C C . ALA A 1 109 ? -1.094 -3.994 -17.950 1.00 78.94 109 ALA A C 1
ATOM 906 O O . ALA A 1 109 ? -1.621 -4.358 -19.010 1.00 78.94 109 ALA A O 1
ATOM 907 N N . THR A 1 110 ? -0.375 -4.839 -17.205 1.00 88.38 110 THR A N 1
ATOM 908 C CA . THR A 1 110 ? -0.085 -6.213 -17.646 1.00 88.38 110 THR A CA 1
ATOM 909 C C . THR A 1 110 ? -1.201 -7.192 -17.270 1.00 88.38 110 THR A C 1
ATOM 911 O O . THR A 1 110 ? -1.995 -6.948 -16.358 1.00 88.38 110 THR A O 1
ATOM 914 N N . ALA A 1 111 ? -1.296 -8.308 -18.000 1.00 88.25 111 ALA A N 1
ATOM 915 C CA . ALA A 1 111 ? -2.265 -9.364 -17.700 1.00 88.25 111 ALA A CA 1
ATOM 916 C C . ALA A 1 111 ? -2.024 -9.968 -16.306 1.00 88.25 111 ALA A C 1
ATOM 918 O O . ALA A 1 111 ? -2.971 -10.111 -15.533 1.00 88.25 111 ALA A O 1
ATOM 919 N N . ASP A 1 112 ? -0.759 -10.211 -15.960 1.00 90.94 112 ASP A N 1
ATOM 920 C CA . ASP A 1 112 ? -0.361 -10.757 -14.660 1.00 90.94 112 ASP A CA 1
ATOM 921 C C . ASP A 1 112 ? -0.726 -9.812 -13.508 1.00 90.94 112 ASP A C 1
ATOM 923 O O . ASP A 1 112 ? -1.294 -10.240 -12.504 1.00 90.94 112 ASP A O 1
ATOM 927 N N . GLN A 1 113 ? -0.486 -8.504 -13.674 1.00 91.12 113 GLN A N 1
ATOM 928 C CA . GLN A 1 113 ? -0.892 -7.499 -12.687 1.00 91.12 113 GLN A CA 1
ATOM 929 C C . GLN A 1 113 ? -2.409 -7.495 -12.487 1.00 91.12 113 GLN A C 1
ATOM 931 O O . GLN A 1 113 ? -2.873 -7.482 -11.350 1.00 91.12 113 GLN A O 1
ATOM 936 N N . ARG A 1 114 ? -3.195 -7.542 -13.571 1.00 91.75 114 ARG A N 1
ATOM 937 C CA . ARG A 1 114 ? -4.665 -7.581 -13.481 1.00 91.75 114 ARG A CA 1
ATOM 938 C C . ARG A 1 114 ? -5.173 -8.829 -12.761 1.00 91.75 114 ARG A C 1
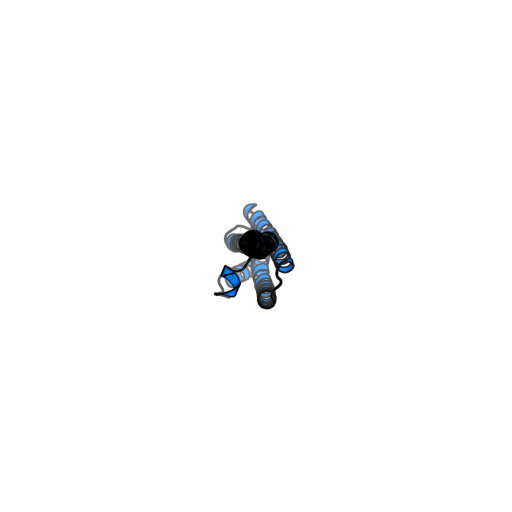ATOM 940 O O . ARG A 1 114 ? -6.102 -8.722 -11.962 1.00 91.75 114 ARG A O 1
ATOM 947 N N . ALA A 1 115 ? -4.559 -9.986 -13.005 1.00 94.06 115 ALA A N 1
ATOM 948 C CA . ALA A 1 115 ? -4.909 -11.222 -12.311 1.00 94.06 115 ALA A CA 1
ATOM 949 C C . ALA A 1 115 ? -4.618 -11.132 -10.801 1.00 94.06 115 ALA A C 1
ATOM 951 O O . ALA A 1 115 ? -5.467 -11.505 -9.992 1.00 94.06 115 ALA A O 1
ATOM 952 N N . LEU A 1 116 ? -3.458 -10.586 -10.416 1.00 95.69 116 LEU A N 1
ATOM 953 C CA . LEU A 1 116 ? -3.097 -10.369 -9.010 1.00 95.69 116 LEU A CA 1
ATOM 954 C C . LEU A 1 116 ? -3.991 -9.328 -8.327 1.00 95.69 116 LEU A C 1
ATOM 956 O O . LEU A 1 116 ? -4.380 -9.519 -7.179 1.00 95.69 116 LEU A O 1
ATOM 960 N N . ILE A 1 117 ? -4.368 -8.260 -9.036 1.00 96.25 117 ILE A N 1
ATOM 961 C CA . ILE A 1 117 ? -5.310 -7.250 -8.537 1.00 96.25 117 ILE A CA 1
ATOM 962 C C . ILE A 1 117 ? -6.645 -7.902 -8.178 1.00 96.25 117 ILE A C 1
ATOM 964 O O . ILE A 1 117 ? -7.132 -7.695 -7.072 1.00 96.25 117 ILE A O 1
ATOM 968 N N . ALA A 1 118 ? -7.208 -8.727 -9.064 1.00 95.25 118 ALA A N 1
ATOM 969 C CA . ALA A 1 118 ? -8.480 -9.397 -8.796 1.00 95.25 118 ALA A CA 1
ATOM 970 C C . ALA A 1 118 ? -8.401 -10.337 -7.577 1.00 95.25 118 ALA A C 1
ATOM 972 O O . ALA A 1 118 ? -9.330 -10.383 -6.769 1.00 95.25 118 ALA A O 1
ATOM 973 N N . GLN A 1 119 ? -7.284 -11.058 -7.418 1.00 96.69 119 GLN A N 1
ATOM 974 C CA . GLN A 1 119 ? -7.043 -11.905 -6.242 1.00 96.69 119 GLN A CA 1
ATOM 975 C C . GLN A 1 119 ? -6.962 -11.077 -4.955 1.00 96.69 119 GLN A C 1
ATOM 977 O O . GLN A 1 119 ? -7.627 -11.405 -3.973 1.00 96.69 119 GLN A O 1
ATOM 982 N N . TYR A 1 120 ? -6.194 -9.985 -4.975 1.00 96.75 120 TYR A N 1
ATOM 983 C CA . TYR A 1 120 ? -6.076 -9.074 -3.840 1.00 96.75 120 TYR A CA 1
ATOM 984 C C . TYR A 1 120 ? -7.424 -8.456 -3.463 1.00 96.75 120 TYR A C 1
ATOM 986 O O . TYR A 1 120 ? -7.762 -8.430 -2.286 1.00 96.75 120 TYR A O 1
ATOM 994 N N . GLU A 1 121 ? -8.212 -7.979 -4.429 1.00 96.69 121 GLU A N 1
ATOM 995 C CA . GLU A 1 121 ? -9.509 -7.350 -4.145 1.00 96.69 121 GLU A CA 1
ATOM 996 C C . GLU A 1 121 ? -10.469 -8.325 -3.470 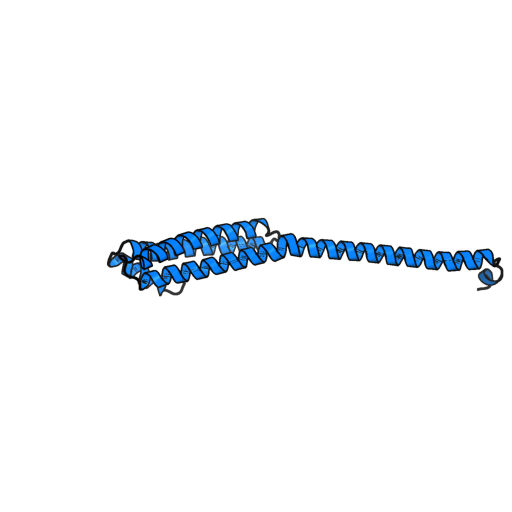1.00 96.69 121 GLU A C 1
ATOM 998 O O . GLU A 1 121 ? -11.128 -7.964 -2.496 1.00 96.69 121 GLU A O 1
ATOM 1003 N N . LYS A 1 122 ? -10.491 -9.582 -3.927 1.00 97.50 122 LYS A N 1
ATOM 1004 C CA . LYS A 1 122 ? -11.271 -10.634 -3.276 1.00 97.50 122 LYS A CA 1
ATOM 1005 C C . LYS A 1 122 ? -10.808 -10.864 -1.834 1.00 97.50 122 LYS A C 1
ATOM 1007 O O . LYS A 1 122 ? -11.632 -10.811 -0.923 1.00 97.50 122 LYS A O 1
ATOM 1012 N N . ALA A 1 123 ? -9.504 -11.061 -1.627 1.00 97.06 123 ALA A N 1
ATOM 1013 C CA . ALA A 1 123 ? -8.936 -11.282 -0.297 1.00 97.06 123 ALA A CA 1
ATOM 1014 C C . ALA A 1 123 ? -9.179 -10.086 0.639 1.00 97.06 123 ALA A C 1
ATOM 1016 O O . ALA A 1 123 ? -9.516 -10.262 1.808 1.00 97.06 123 ALA A O 1
ATOM 1017 N N . ARG A 1 124 ? -9.077 -8.858 0.118 1.00 96.88 124 ARG A N 1
ATOM 1018 C CA . ARG A 1 124 ? -9.348 -7.626 0.860 1.00 96.88 124 ARG A CA 1
ATOM 1019 C C . ARG A 1 124 ? -10.802 -7.540 1.297 1.00 96.88 124 ARG A C 1
ATOM 1021 O O . ARG A 1 124 ? -11.050 -7.169 2.437 1.00 96.88 124 ARG A O 1
ATOM 1028 N N . GLU A 1 125 ? -11.758 -7.862 0.430 1.00 97.19 125 GLU A N 1
ATOM 1029 C CA . GLU A 1 125 ? -13.177 -7.837 0.800 1.00 97.19 125 GLU A CA 1
ATOM 1030 C C . GLU A 1 125 ? -13.526 -8.901 1.847 1.00 97.19 125 GLU A C 1
ATOM 1032 O O . GLU A 1 125 ? -14.323 -8.634 2.747 1.00 97.19 125 GLU A O 1
ATOM 1037 N N . GLU A 1 126 ? -12.925 -10.088 1.759 1.00 96.44 126 GLU A N 1
ATOM 1038 C CA . GLU A 1 126 ? -13.073 -11.145 2.766 1.00 96.44 126 GLU A CA 1
ATOM 1039 C C . GLU A 1 126 ? -12.490 -10.703 4.115 1.00 96.44 126 GLU A C 1
ATOM 1041 O O . GLU A 1 126 ? -13.191 -10.719 5.129 1.00 96.44 126 GLU A O 1
ATOM 1046 N N . TRP A 1 127 ? -11.253 -10.205 4.115 1.00 96.00 127 TRP A N 1
ATOM 1047 C CA . TRP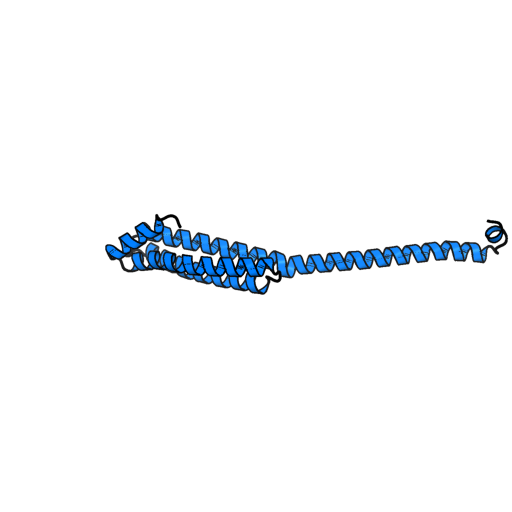 A 1 127 ? -10.585 -9.701 5.312 1.00 96.00 127 TRP A CA 1
ATOM 1048 C C . TRP A 1 127 ? -11.302 -8.488 5.928 1.00 96.00 127 TRP A C 1
ATOM 1050 O O . TRP A 1 127 ? -11.495 -8.442 7.143 1.00 96.00 127 TRP A O 1
ATOM 1060 N N . LYS A 1 128 ? -11.772 -7.532 5.113 1.00 97.38 128 LYS A N 1
ATOM 1061 C CA . LYS A 1 128 ? -12.466 -6.319 5.582 1.00 97.38 128 LYS A CA 1
ATOM 1062 C C . LYS A 1 128 ? -13.710 -6.662 6.398 1.00 97.38 128 LYS A C 1
ATOM 1064 O O . LYS A 1 128 ? -13.990 -5.978 7.376 1.00 97.38 128 LYS A O 1
ATOM 1069 N N . LYS A 1 129 ? -14.446 -7.718 6.032 1.00 96.56 129 LYS A N 1
ATOM 1070 C CA . LYS A 1 129 ? -15.621 -8.176 6.797 1.00 96.56 129 LYS A CA 1
ATOM 1071 C C . LYS A 1 129 ? -15.237 -8.622 8.207 1.00 96.56 129 LYS A C 1
ATOM 1073 O O . LYS A 1 129 ? -15.909 -8.240 9.157 1.00 96.56 129 LYS A O 1
ATOM 1078 N N . ILE A 1 130 ? -14.153 -9.384 8.336 1.00 95.81 130 ILE A N 1
ATOM 1079 C CA . ILE A 1 130 ? -13.648 -9.876 9.627 1.00 95.81 130 ILE A CA 1
ATOM 1080 C C . ILE A 1 130 ? -13.121 -8.706 10.465 1.00 95.81 130 ILE A C 1
ATOM 1082 O O . ILE A 1 130 ? -13.523 -8.520 11.609 1.00 95.81 130 ILE A O 1
ATOM 1086 N N . SER A 1 131 ? -12.282 -7.869 9.860 1.00 96.69 131 SER A N 1
ATOM 1087 C CA . SER A 1 131 ? -11.706 -6.672 10.476 1.00 96.69 131 SER A CA 1
ATOM 1088 C C . SER A 1 131 ? -12.790 -5.723 11.023 1.00 96.69 131 SER A C 1
ATOM 1090 O O . SER A 1 131 ? -12.728 -5.274 12.169 1.00 96.69 131 SER A O 1
ATOM 1092 N N . ARG A 1 132 ? -13.871 -5.501 10.262 1.00 97.38 132 ARG A N 1
ATOM 1093 C CA . ARG A 1 132 ? -15.031 -4.711 10.709 1.00 97.38 132 ARG A CA 1
ATOM 1094 C C . ARG A 1 132 ? -15.719 -5.304 11.933 1.00 97.38 132 ARG A C 1
ATOM 1096 O O . ARG A 1 132 ? -16.032 -4.556 12.854 1.00 97.38 132 ARG A O 1
ATOM 1103 N N . GLN A 1 133 ? -15.900 -6.625 11.983 1.00 97.00 133 GLN A N 1
ATOM 1104 C CA . GLN A 1 133 ? -16.499 -7.295 13.142 1.00 97.00 133 GLN A CA 1
ATOM 1105 C C . GLN A 1 133 ? -15.673 -7.098 14.420 1.00 97.00 133 GLN A C 1
ATOM 1107 O O . GLN A 1 133 ? -16.251 -6.958 15.499 1.00 97.00 133 GLN A O 1
ATOM 1112 N N . VAL A 1 134 ? -14.340 -7.036 14.316 1.00 96.88 134 VAL A N 1
ATOM 1113 C CA . VAL A 1 134 ? -13.463 -6.733 15.459 1.00 96.88 134 VAL A CA 1
ATOM 1114 C C . VAL A 1 134 ? -13.728 -5.320 15.981 1.00 96.88 134 VAL A C 1
ATOM 1116 O O . VAL A 1 134 ? -13.994 -5.137 17.174 1.00 96.88 134 VAL A O 1
ATOM 1119 N N . VAL A 1 135 ? -13.702 -4.323 15.092 1.00 97.69 135 VAL A N 1
ATOM 1120 C CA . VAL A 1 135 ? -13.910 -2.913 15.460 1.00 97.69 135 VAL A CA 1
ATOM 1121 C C . VAL A 1 135 ? -15.316 -2.688 16.009 1.00 97.69 135 VAL A C 1
ATOM 1123 O O . VAL A 1 135 ? -15.466 -2.138 17.099 1.00 97.69 135 VAL A O 1
ATOM 1126 N N . GLU A 1 136 ? -16.349 -3.162 15.315 1.00 97.56 136 GLU A N 1
ATOM 1127 C CA . GLU A 1 136 ? -17.751 -3.038 15.736 1.00 97.56 136 GLU A CA 1
ATOM 1128 C C . GLU A 1 136 ? -18.012 -3.772 17.056 1.00 97.56 136 GLU A C 1
ATOM 1130 O O . GLU A 1 136 ? -18.667 -3.233 17.953 1.00 97.56 136 GLU A O 1
ATOM 1135 N N . GLY A 1 137 ? -17.430 -4.963 17.226 1.00 97.12 137 GLY A N 1
ATOM 1136 C CA . GLY A 1 137 ? -17.484 -5.716 18.475 1.00 97.12 137 GLY A CA 1
ATOM 1137 C C . GLY A 1 137 ? -16.913 -4.915 19.644 1.00 97.12 137 GLY A C 1
ATOM 1138 O O . GLY A 1 137 ? -17.528 -4.863 20.716 1.00 97.12 137 GLY A O 1
ATOM 1139 N N . ARG A 1 138 ? -15.790 -4.215 19.433 1.00 97.50 138 ARG A N 1
ATOM 1140 C CA . ARG A 1 138 ? -15.216 -3.323 20.448 1.00 97.50 138 ARG A CA 1
ATOM 1141 C C . ARG A 1 138 ? -16.051 -2.071 20.689 1.00 97.50 138 ARG A C 1
ATOM 1143 O O . ARG A 1 138 ? -16.273 -1.748 21.854 1.00 97.50 138 ARG A O 1
ATOM 1150 N N . VAL A 1 139 ? -16.534 -1.417 19.635 1.00 97.31 139 VAL A N 1
ATOM 1151 C CA . VAL A 1 139 ? -17.361 -0.198 19.711 1.00 97.31 139 VAL A CA 1
ATOM 1152 C C . VAL A 1 139 ? -18.689 -0.452 20.428 1.00 97.31 139 VAL A C 1
ATOM 1154 O O . VAL A 1 139 ? -19.147 0.414 21.166 1.00 97.31 139 VAL A O 1
ATOM 1157 N N . SER A 1 140 ? -19.284 -1.641 20.274 1.00 96.56 140 SER A N 1
ATOM 1158 C CA . SER A 1 140 ? -20.544 -2.002 20.948 1.00 96.56 140 SER A CA 1
ATOM 1159 C C . SER A 1 140 ? -20.450 -2.018 22.479 1.00 96.56 140 SER A C 1
ATOM 1161 O O . SER A 1 140 ? -21.473 -1.968 23.156 1.00 96.56 140 SER A O 1
ATOM 1163 N N . ASP A 1 141 ? -19.234 -2.163 23.015 1.00 95.25 141 ASP A N 1
ATOM 1164 C CA . ASP A 1 141 ? -18.918 -2.328 24.436 1.00 95.25 141 ASP A CA 1
ATOM 1165 C C . ASP A 1 141 ? -19.744 -3.397 25.186 1.00 95.25 141 ASP A C 1
ATOM 1167 O O . ASP A 1 141 ? -19.913 -3.381 26.409 1.00 95.25 141 ASP A O 1
ATOM 1171 N N . THR A 1 142 ? -20.227 -4.403 24.460 1.00 97.00 142 THR A N 1
ATOM 1172 C CA . THR A 1 142 ? -20.928 -5.546 25.048 1.00 97.00 142 THR A CA 1
ATOM 1173 C C . THR A 1 142 ? -19.956 -6.671 25.399 1.00 97.00 142 THR A C 1
ATOM 1175 O O . THR A 1 142 ? -18.878 -6.809 24.816 1.00 97.00 142 THR A O 1
ATOM 1178 N N . ARG A 1 143 ? -20.336 -7.536 26.350 1.00 95.81 143 ARG A N 1
ATOM 1179 C CA . ARG A 1 143 ? -19.549 -8.742 26.670 1.00 95.81 143 ARG A CA 1
ATOM 1180 C C . ARG A 1 143 ? -19.387 -9.647 25.446 1.00 95.81 143 ARG A C 1
ATOM 1182 O O . ARG A 1 143 ? -18.309 -10.192 25.233 1.00 95.81 143 ARG A O 1
ATOM 1189 N N . GLU A 1 144 ? -20.453 -9.800 24.668 1.00 96.44 144 GLU A N 1
ATOM 1190 C CA . GLU A 1 144 ? -20.456 -10.600 23.446 1.00 96.44 144 GLU A CA 1
ATOM 1191 C C . GLU A 1 144 ? -19.568 -9.982 22.362 1.00 96.44 144 GLU A C 1
ATOM 1193 O O . GLU A 1 144 ? -18.688 -10.670 21.849 1.00 96.44 144 GLU A O 1
ATOM 1198 N N . GLY A 1 145 ? -19.713 -8.682 22.088 1.00 96.38 145 GLY A N 1
ATOM 1199 C CA . GLY A 1 145 ? -18.890 -7.967 21.112 1.00 96.38 145 GLY A CA 1
ATOM 1200 C C . GLY A 1 145 ? -17.399 -8.002 21.453 1.00 96.38 145 GLY A C 1
ATOM 1201 O O . GLY A 1 145 ? -16.575 -8.255 20.576 1.00 96.38 145 GLY A O 1
ATOM 1202 N N . ARG A 1 146 ? -17.039 -7.855 22.737 1.00 95.38 146 ARG A N 1
ATOM 1203 C CA . ARG A 1 146 ? -15.648 -8.019 23.199 1.00 95.38 146 ARG A CA 1
ATOM 1204 C C . ARG A 1 146 ? -15.113 -9.430 22.968 1.00 95.38 146 ARG A C 1
ATOM 1206 O O . ARG A 1 146 ? -13.969 -9.570 22.548 1.00 95.38 146 ARG A O 1
ATOM 1213 N N . ARG A 1 147 ? -15.922 -10.462 23.230 1.00 94.94 147 ARG A N 1
ATOM 1214 C CA . ARG A 1 147 ? -15.532 -11.857 22.984 1.00 94.94 147 ARG A CA 1
ATOM 1215 C C . ARG A 1 147 ? -15.304 -12.107 21.494 1.00 94.94 147 ARG A C 1
ATOM 1217 O O . ARG A 1 147 ? -14.263 -12.638 21.141 1.00 94.94 147 ARG A O 1
ATOM 1224 N N . ILE A 1 148 ? -16.232 -11.672 20.639 1.00 94.19 148 ILE A N 1
ATOM 1225 C CA . ILE A 1 148 ? -16.103 -11.796 19.179 1.00 94.19 148 ILE A CA 1
ATOM 1226 C C . ILE A 1 148 ? -14.825 -11.105 18.695 1.00 94.19 148 ILE A C 1
ATOM 1228 O O . ILE A 1 148 ? -14.048 -11.709 17.964 1.00 94.19 148 ILE A O 1
ATOM 1232 N N . ALA A 1 149 ? -14.574 -9.872 19.142 1.00 95.25 149 ALA A N 1
ATOM 1233 C CA . ALA A 1 149 ? -13.377 -9.132 18.761 1.00 95.25 149 ALA A CA 1
ATOM 1234 C C . ALA A 1 149 ? -12.080 -9.849 19.180 1.00 95.25 149 ALA A C 1
ATOM 1236 O O . ALA A 1 149 ? -11.134 -9.902 18.396 1.00 95.25 149 ALA A O 1
ATOM 1237 N N . LEU A 1 150 ? -12.038 -10.431 20.384 1.00 93.81 150 LEU A N 1
ATOM 1238 C CA . LEU A 1 150 ? -10.894 -11.213 20.866 1.00 93.81 150 LEU A CA 1
ATOM 1239 C C . LEU A 1 150 ? -10.692 -12.501 20.061 1.00 93.81 150 LEU A C 1
ATOM 1241 O O . LEU A 1 150 ? -9.574 -12.766 19.620 1.00 93.81 150 LEU A O 1
ATOM 1245 N N . ASP A 1 151 ? -11.764 -13.267 19.850 1.00 93.44 151 ASP A N 1
ATOM 1246 C CA . ASP A 1 151 ? -11.726 -14.539 19.124 1.00 93.44 151 ASP A CA 1
ATOM 1247 C C . ASP A 1 151 ? -11.230 -14.319 17.686 1.00 93.44 151 ASP A C 1
ATOM 1249 O O . ASP A 1 151 ? -10.300 -14.993 17.251 1.00 93.44 151 ASP A O 1
ATOM 1253 N N . LEU A 1 152 ? -11.782 -13.319 16.985 1.00 93.19 152 LEU A N 1
ATOM 1254 C CA . LEU A 1 152 ? -11.409 -12.983 15.606 1.00 93.19 152 LEU A CA 1
ATOM 1255 C C . LEU A 1 152 ? -9.986 -12.419 15.481 1.00 93.19 152 LEU A C 1
ATOM 1257 O O . LEU A 1 152 ? -9.309 -12.673 14.487 1.00 93.19 152 LEU A O 1
ATOM 1261 N N . THR A 1 153 ? -9.512 -11.672 16.482 1.00 89.69 153 THR A N 1
ATOM 1262 C CA . THR A 1 153 ? -8.141 -11.127 16.483 1.00 89.69 153 THR A CA 1
ATOM 1263 C C . THR A 1 153 ? -7.087 -12.228 16.643 1.00 89.69 153 THR A C 1
ATOM 1265 O O . THR A 1 153 ? -5.974 -12.099 16.129 1.00 89.69 153 THR A O 1
ATOM 1268 N N . LEU A 1 154 ? -7.418 -13.288 17.389 1.00 83.44 154 LEU A N 1
ATOM 1269 C CA . LEU A 1 154 ? -6.514 -14.397 17.710 1.00 83.44 154 LEU A CA 1
ATOM 1270 C C . LEU A 1 154 ? -6.644 -15.581 16.750 1.00 83.44 154 LEU A C 1
ATOM 1272 O O . LEU A 1 154 ? -5.703 -16.368 16.638 1.00 83.44 154 LEU A O 1
ATOM 1276 N N . SER A 1 155 ? -7.781 -15.729 16.070 1.00 71.88 155 SER A N 1
ATOM 1277 C CA . SER A 1 155 ? -7.944 -16.748 15.042 1.00 71.88 155 SER A CA 1
ATOM 1278 C C . SER A 1 155 ? -7.017 -16.447 13.869 1.00 71.88 155 SER A C 1
ATOM 1280 O O . SER A 1 155 ? -7.160 -15.428 13.194 1.00 71.88 155 SER A O 1
ATOM 1282 N N . SER A 1 156 ? -6.063 -17.345 13.630 1.00 48.84 156 SER A N 1
ATOM 1283 C CA . SER A 1 156 ? -5.292 -17.399 12.393 1.00 48.84 156 SER A CA 1
ATOM 1284 C C . SER A 1 156 ? -6.272 -17.520 11.225 1.00 48.84 156 SER A C 1
ATOM 1286 O O . SER A 1 156 ? -6.996 -18.513 11.140 1.00 48.84 156 SER A O 1
ATOM 1288 N N . ALA A 1 157 ? -6.314 -16.506 10.361 1.00 43.25 157 ALA A N 1
ATOM 1289 C CA . ALA A 1 157 ? -6.792 -16.685 8.994 1.00 43.25 157 ALA A CA 1
ATOM 1290 C C . ALA A 1 157 ? -5.851 -17.633 8.238 1.00 43.25 157 ALA A C 1
ATOM 1292 O O . ALA A 1 157 ? -4.625 -17.574 8.507 1.00 43.25 157 ALA A O 1
#

Secondary structure (DSSP, 8-state):
-HHHHTS-HHHHHHHHHHHHHHHHHHHHHHHHHHHHHHHHHHHHIIIIIHHHHHHHHHHHHHHHHHHHHHHHHTTS-TTSHHHHHHHHHHHHHHHHHHHHHHHHHHH--SHHHHHHHHHHHHHHHHHHHHHHHHHHHHHTT-HHHHHHHHHHHHS--

Foldseek 3Di:
DVVLVPDDPVVVVCVVVVVVVVVVVVVVVVVVVVVVVVVVVVCCCVVFVVLLVVLQVLLVVLVVQLLVLLVVLLVDDLPDPSNVVSLVSNVVSLVSSVVSLVVSVVRDDDPVSVVVSVVVVVVSVVVVVLSVLLSVLSNVVDPRSSVSNVCSNPDDD

Sequence (157 aa):
MKYFKNLRIRWKLIFGFGVIILFTIAIGFNGYQSAQKINRLLDETNRVNLPGLNYLLQADRDLQQLLVAERSLIFSDVQTDTFKKLVAEYEENLKQSENRFNKFKQLAATADQRALIAQYEKAREEWKKISRQVVEGRVSDTREGRRIALDLTLSSA

Radius of gyration: 31.97 Å; chains: 1; bounding box: 66×30×89 Å